Protein AF-A0A7V9TAJ3-F1 (afdb_monomer_lite)

Radius of gyration: 19.91 Å; chains: 1; bounding box: 39×40×60 Å

pLDDT: mean 81.6, std 13.34, range [42.22, 96.62]

Foldseek 3Di:
DDPLVVQLVVLLVVLVVLLVVLVVLQVCLVVCVLPPPPDDPPPDPPPPPVDDVVVVVVVVVVCCVPPCVVVLVVVLVPDPDPVVSVVSVVVCVVVVVVVCVVVVVVVVVVCVDPVNSVVVSVCSNVVSVVSNVVSVQSNCVSVVVHPDPD

Structure (mmCIF, N/CA/C/O backbone):
data_AF-A0A7V9TAJ3-F1
#
_entry.id   AF-A0A7V9TAJ3-F1
#
loop_
_atom_site.group_PDB
_atom_site.id
_atom_site.type_symbol
_atom_site.label_atom_id
_atom_site.label_alt_id
_atom_site.label_comp_id
_atom_site.label_asym_id
_atom_site.label_entity_id
_atom_site.label_seq_id
_atom_site.pdbx_PDB_ins_code
_atom_site.Cartn_x
_atom_site.Cartn_y
_atom_site.Cartn_z
_atom_site.occupancy
_atom_site.B_iso_or_equiv
_atom_site.auth_seq_id
_atom_site.auth_comp_id
_atom_site.auth_asym_id
_atom_site.auth_atom_id
_atom_site.pdbx_PDB_model_num
ATOM 1 N N . TYR A 1 1 ? -16.103 -8.584 19.872 1.00 56.50 1 TYR A N 1
ATOM 2 C CA . TYR A 1 1 ? -15.258 -9.659 19.320 1.00 56.50 1 TYR A CA 1
ATOM 3 C C . TYR A 1 1 ? -15.878 -10.145 18.020 1.00 56.50 1 TYR A C 1
ATOM 5 O O . TYR A 1 1 ? -17.070 -10.430 18.015 1.00 56.50 1 TYR A O 1
ATOM 13 N N . LEU A 1 2 ? -15.124 -10.140 16.916 1.00 68.88 2 LEU A N 1
ATOM 14 C CA . LEU A 1 2 ? -15.571 -10.708 15.637 1.00 68.88 2 LEU A CA 1
ATOM 15 C C . LEU A 1 2 ? -15.578 -12.244 15.745 1.00 68.88 2 LEU A C 1
ATOM 17 O O . LEU A 1 2 ? -14.689 -12.787 16.399 1.00 68.88 2 LEU A O 1
ATOM 21 N N . PRO A 1 3 ? -16.546 -12.955 15.136 1.00 88.56 3 PRO A N 1
ATOM 22 C CA . PRO A 1 3 ? -16.506 -14.411 15.082 1.00 88.56 3 PRO A CA 1
ATOM 23 C C . PRO A 1 3 ? -15.219 -14.874 14.397 1.00 88.56 3 PRO A C 1
ATOM 25 O O . PRO A 1 3 ? -14.863 -14.343 13.345 1.00 88.56 3 PRO A O 1
ATOM 28 N N . GLU A 1 4 ? -14.561 -15.885 14.958 1.00 85.38 4 GLU A N 1
ATOM 29 C CA . GLU A 1 4 ? -13.256 -16.388 14.503 1.00 85.38 4 GLU A CA 1
ATOM 30 C C . GLU A 1 4 ? -13.212 -16.630 12.986 1.00 85.38 4 GLU A C 1
ATOM 32 O O . GLU A 1 4 ? -12.307 -16.173 12.299 1.00 85.38 4 GLU A O 1
ATOM 37 N N . ARG A 1 5 ? -14.269 -17.227 12.425 1.00 87.62 5 ARG A N 1
ATOM 38 C CA . ARG A 1 5 ? -14.369 -17.493 10.981 1.00 87.62 5 ARG A CA 1
ATOM 39 C C . ARG A 1 5 ? -14.443 -16.233 10.118 1.00 87.62 5 ARG A C 1
ATOM 41 O O . ARG A 1 5 ? -13.978 -16.240 8.983 1.00 87.62 5 ARG A O 1
ATOM 48 N N . VAL A 1 6 ? -15.048 -15.161 10.630 1.00 86.94 6 VAL A N 1
ATOM 49 C CA . VAL A 1 6 ? -15.130 -13.876 9.917 1.00 86.94 6 VAL A CA 1
ATOM 50 C C . VAL A 1 6 ? -13.764 -13.202 9.917 1.00 86.94 6 VAL A C 1
ATOM 52 O O . VAL A 1 6 ? -13.340 -12.689 8.884 1.00 86.94 6 VAL A O 1
ATOM 55 N N . GLN A 1 7 ? -13.055 -13.258 11.046 1.00 84.88 7 GLN A N 1
ATOM 56 C CA . GLN A 1 7 ? -11.683 -12.771 11.143 1.00 84.88 7 GLN A CA 1
ATOM 57 C C . GLN A 1 7 ? -10.751 -13.554 10.205 1.00 84.88 7 GLN A C 1
ATOM 59 O O . GLN A 1 7 ? -10.104 -12.947 9.357 1.00 84.88 7 GLN A O 1
ATOM 64 N N . GLN A 1 8 ? -10.764 -14.888 10.267 1.00 87.94 8 GLN A N 1
ATOM 65 C CA . GLN A 1 8 ? -9.982 -15.756 9.377 1.00 87.94 8 GLN A CA 1
ATOM 66 C C . GLN A 1 8 ? -10.291 -15.492 7.899 1.00 87.94 8 GLN A C 1
ATOM 68 O O . GLN A 1 8 ? -9.384 -15.430 7.068 1.00 87.94 8 GLN A O 1
ATOM 73 N N . GLY A 1 9 ? -11.569 -15.294 7.561 1.00 89.56 9 GLY A N 1
ATOM 74 C CA . GLY A 1 9 ? -11.993 -14.936 6.210 1.00 89.56 9 GLY A CA 1
ATOM 75 C C . GLY A 1 9 ? -11.419 -13.595 5.745 1.00 89.56 9 GLY A C 1
ATOM 76 O O . GLY A 1 9 ? -10.912 -13.504 4.626 1.00 89.56 9 GLY A O 1
ATOM 77 N N . ALA A 1 10 ? -11.449 -12.570 6.602 1.00 86.12 10 ALA A N 1
ATOM 78 C CA . ALA A 1 10 ? -10.884 -11.255 6.303 1.00 86.12 10 ALA A CA 1
ATOM 79 C C . ALA A 1 10 ? -9.353 -11.304 6.147 1.00 86.12 10 ALA A C 1
ATOM 81 O O . ALA A 1 10 ? -8.826 -10.797 5.155 1.00 86.12 10 ALA A O 1
ATOM 82 N N . GLU A 1 11 ? -8.648 -11.967 7.067 1.00 88.31 11 GLU A N 1
ATOM 83 C CA . GLU A 1 11 ? -7.191 -12.156 7.005 1.00 88.31 11 GLU A CA 1
ATOM 84 C C . GLU A 1 11 ? -6.788 -12.926 5.738 1.00 88.31 11 GLU A C 1
ATOM 86 O O . GLU A 1 11 ? -5.885 -12.510 5.010 1.00 88.31 11 GLU A O 1
ATOM 91 N N . THR A 1 12 ? -7.529 -13.984 5.392 1.00 91.44 12 THR A N 1
ATOM 92 C CA . THR A 1 12 ? -7.302 -14.766 4.167 1.00 91.44 12 THR A CA 1
ATOM 93 C C . THR A 1 12 ? -7.528 -13.929 2.906 1.00 91.44 12 THR A C 1
ATOM 95 O O . THR A 1 12 ? -6.747 -14.025 1.958 1.00 91.44 12 THR A O 1
ATOM 98 N N . ALA A 1 13 ? -8.559 -13.080 2.874 1.00 89.56 13 ALA A N 1
ATOM 99 C CA . ALA A 1 13 ? -8.820 -12.196 1.738 1.00 89.56 13 ALA A CA 1
ATOM 100 C C . ALA A 1 13 ? -7.697 -11.161 1.547 1.00 89.56 13 ALA A C 1
ATOM 102 O O . ALA A 1 13 ? -7.255 -10.927 0.418 1.00 89.56 13 ALA A O 1
ATOM 103 N N . VAL A 1 14 ? -7.195 -10.584 2.644 1.00 89.00 14 VAL A N 1
ATOM 104 C CA . VAL A 1 14 ? -6.038 -9.676 2.626 1.00 89.00 14 VAL A CA 1
ATOM 105 C C . VAL A 1 14 ? -4.788 -10.411 2.138 1.00 89.00 14 VAL A C 1
ATOM 107 O O . VAL A 1 14 ? -4.103 -9.917 1.239 1.00 89.00 14 VAL A O 1
ATOM 110 N N . ALA A 1 15 ? -4.523 -11.616 2.648 1.00 91.19 15 ALA A N 1
ATOM 111 C CA . ALA A 1 15 ? -3.394 -12.437 2.218 1.00 91.19 15 ALA A CA 1
ATOM 112 C C . ALA A 1 15 ? -3.458 -12.763 0.716 1.00 91.19 15 ALA A C 1
ATOM 114 O O . ALA A 1 15 ? -2.480 -12.571 -0.011 1.00 91.19 15 ALA A O 1
ATOM 115 N N . ALA A 1 16 ? -4.627 -13.186 0.229 1.00 93.12 16 ALA A N 1
ATOM 116 C CA . ALA A 1 16 ? -4.856 -13.485 -1.181 1.00 93.12 16 ALA A CA 1
ATOM 117 C C . ALA A 1 16 ? -4.624 -12.255 -2.071 1.00 93.12 16 ALA A C 1
ATOM 119 O O . ALA A 1 16 ? -3.997 -12.370 -3.126 1.00 93.12 16 ALA A O 1
ATOM 120 N N . LEU A 1 17 ? -5.069 -11.071 -1.634 1.00 90.44 17 LEU A N 1
ATOM 121 C CA . LEU A 1 17 ? -4.823 -9.817 -2.344 1.00 90.44 17 LEU A CA 1
ATOM 122 C C . LEU A 1 17 ? -3.322 -9.502 -2.428 1.00 90.44 17 LEU A C 1
ATOM 124 O O . LEU A 1 17 ? -2.835 -9.159 -3.507 1.00 90.44 17 LEU A O 1
ATOM 128 N N . ILE A 1 18 ? -2.581 -9.652 -1.326 1.00 92.25 18 ILE A N 1
ATOM 129 C CA . ILE A 1 18 ? -1.127 -9.423 -1.287 1.00 92.25 18 ILE A CA 1
ATOM 130 C C . ILE A 1 18 ? -0.407 -10.382 -2.239 1.00 92.25 18 ILE A C 1
ATOM 132 O O . ILE A 1 18 ? 0.376 -9.935 -3.081 1.00 92.25 18 ILE A O 1
ATOM 136 N N . VAL A 1 19 ? -0.704 -11.683 -2.154 1.00 95.56 19 VAL A N 1
ATOM 137 C CA . VAL A 1 19 ? -0.116 -12.714 -3.022 1.00 95.56 19 VAL A CA 1
ATOM 138 C C . VAL A 1 19 ? -0.416 -12.415 -4.489 1.00 95.56 19 VAL A C 1
ATOM 140 O O . VAL A 1 19 ? 0.498 -12.403 -5.315 1.00 95.56 19 VAL A O 1
ATOM 143 N N . PHE A 1 20 ? -1.672 -12.110 -4.821 1.00 94.44 20 PHE A N 1
ATOM 144 C CA . PHE A 1 20 ? -2.071 -11.766 -6.183 1.00 94.44 20 PHE A CA 1
ATOM 145 C C . PHE A 1 20 ? -1.297 -10.555 -6.722 1.00 94.44 20 PHE A C 1
ATOM 147 O O . PHE A 1 20 ? -0.770 -10.602 -7.837 1.00 94.44 20 PHE A O 1
ATOM 154 N N . LEU A 1 21 ? -1.196 -9.474 -5.942 1.00 92.56 21 LEU A N 1
ATOM 155 C CA . LEU A 1 21 ? -0.472 -8.268 -6.346 1.00 92.56 21 LEU A CA 1
ATOM 156 C C . LEU A 1 21 ? 1.034 -8.523 -6.492 1.00 92.56 21 LEU A C 1
ATOM 158 O O . LEU A 1 21 ? 1.631 -8.039 -7.456 1.00 92.56 21 LEU A O 1
ATOM 162 N N . ALA A 1 22 ? 1.629 -9.317 -5.600 1.00 93.25 22 ALA A N 1
ATOM 163 C CA . ALA A 1 22 ? 3.038 -9.696 -5.659 1.00 93.25 22 ALA A CA 1
ATOM 164 C C . ALA A 1 22 ? 3.350 -10.546 -6.901 1.00 93.25 22 ALA A C 1
ATOM 166 O O . ALA A 1 22 ? 4.272 -10.227 -7.656 1.00 93.25 22 ALA A O 1
ATOM 167 N N . VAL A 1 23 ? 2.538 -11.572 -7.180 1.00 95.12 23 VAL A N 1
ATOM 168 C CA . VAL A 1 23 ? 2.668 -12.393 -8.395 1.00 95.12 23 VAL A CA 1
ATOM 169 C C . VAL A 1 23 ? 2.495 -11.528 -9.637 1.00 95.12 23 VAL A C 1
ATOM 171 O O . VAL A 1 23 ? 3.323 -11.583 -10.544 1.00 95.12 23 VAL A O 1
ATOM 174 N N . ARG A 1 24 ? 1.469 -10.673 -9.680 1.00 91.62 24 ARG A N 1
ATOM 175 C CA . ARG A 1 24 ? 1.238 -9.762 -10.808 1.00 91.62 24 ARG A CA 1
ATOM 176 C C . ARG A 1 24 ? 2.428 -8.827 -11.044 1.00 91.62 24 ARG A C 1
ATOM 178 O O . ARG A 1 24 ? 2.771 -8.577 -12.201 1.00 91.62 24 ARG A O 1
ATOM 185 N N . LEU A 1 25 ? 3.042 -8.311 -9.980 1.00 91.62 25 LEU A N 1
ATOM 186 C CA . LEU A 1 25 ? 4.234 -7.466 -10.056 1.00 91.62 25 LEU A CA 1
ATOM 187 C C . LEU A 1 25 ? 5.424 -8.235 -10.647 1.00 91.62 25 LEU A C 1
ATOM 189 O O . LEU A 1 25 ? 6.026 -7.767 -11.613 1.00 91.62 25 LEU A O 1
ATOM 193 N N . LEU A 1 26 ? 5.709 -9.433 -10.126 1.00 91.81 26 LEU A N 1
ATOM 194 C CA . LEU A 1 26 ? 6.799 -10.294 -10.596 1.00 91.81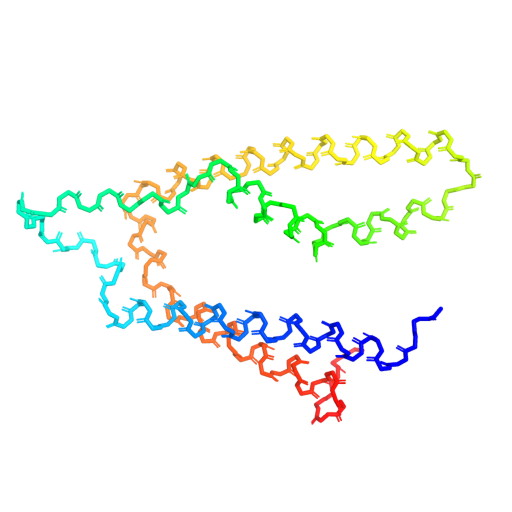 26 LEU A CA 1
ATOM 195 C C . LEU A 1 26 ? 6.602 -10.738 -12.050 1.00 91.81 26 LEU A C 1
ATOM 197 O O . LEU A 1 26 ? 7.544 -10.698 -12.840 1.00 91.81 26 LEU A O 1
ATOM 201 N N . VAL A 1 27 ? 5.377 -11.113 -12.426 1.00 92.25 27 VAL A N 1
ATOM 202 C CA . VAL A 1 27 ? 5.025 -11.478 -13.804 1.00 92.25 27 VAL A CA 1
ATOM 203 C C . VAL A 1 27 ? 5.269 -10.296 -14.735 1.00 92.25 27 VAL A C 1
ATOM 205 O O . VAL A 1 27 ? 5.940 -10.459 -15.749 1.00 92.25 27 VAL A O 1
ATOM 208 N N . ARG A 1 28 ? 4.787 -9.094 -14.401 1.00 87.56 28 ARG A N 1
ATOM 209 C CA . ARG A 1 28 ? 5.014 -7.903 -15.236 1.00 87.56 28 ARG A CA 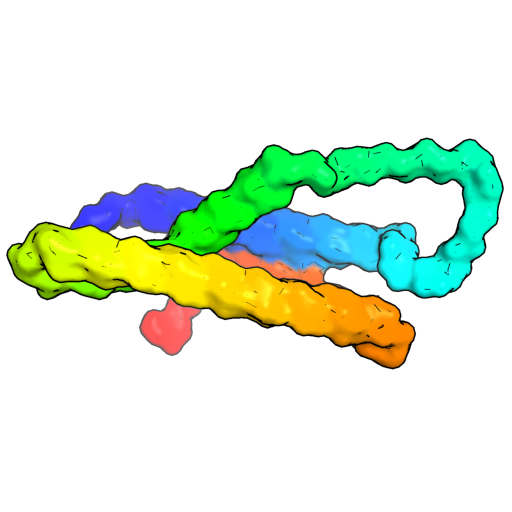1
ATOM 210 C C . ARG A 1 28 ? 6.488 -7.549 -15.365 1.00 87.56 28 ARG A C 1
ATOM 212 O O . ARG A 1 28 ? 6.922 -7.207 -16.460 1.00 87.56 28 ARG A O 1
ATOM 219 N N . TRP A 1 29 ? 7.241 -7.679 -14.279 1.00 88.00 29 TRP A N 1
ATOM 220 C CA . TRP A 1 29 ? 8.685 -7.486 -14.295 1.00 88.00 29 TRP A CA 1
ATOM 221 C C . TRP A 1 29 ? 9.386 -8.460 -15.242 1.00 88.00 29 TRP A C 1
ATOM 223 O O . TRP A 1 29 ? 10.143 -8.017 -16.100 1.00 88.00 29 TRP A O 1
ATOM 233 N N . ARG A 1 30 ? 9.051 -9.755 -15.195 1.00 87.31 30 ARG A N 1
ATOM 234 C CA . ARG A 1 30 ? 9.618 -10.742 -16.130 1.00 87.31 30 ARG A CA 1
ATOM 235 C C . ARG A 1 30 ? 9.252 -10.505 -17.596 1.00 87.31 30 ARG A C 1
ATOM 237 O O . ARG A 1 30 ? 10.004 -10.916 -18.467 1.00 87.31 30 ARG A O 1
ATOM 244 N N . HIS A 1 31 ? 8.117 -9.864 -17.869 1.00 86.88 31 HIS A N 1
ATOM 245 C CA . HIS A 1 31 ? 7.691 -9.506 -19.227 1.00 86.88 31 HIS A CA 1
ATOM 246 C C . HIS A 1 31 ? 8.286 -8.171 -19.721 1.00 86.88 31 HIS A C 1
ATOM 248 O O . HIS A 1 31 ? 7.827 -7.655 -20.736 1.00 86.88 31 HIS A O 1
ATOM 254 N N . GLY A 1 32 ? 9.249 -7.573 -19.006 1.00 80.62 32 GLY A N 1
ATOM 255 C CA . GLY A 1 32 ? 9.930 -6.348 -19.447 1.00 80.62 32 GLY A CA 1
ATOM 256 C C . GLY A 1 32 ? 9.073 -5.079 -19.376 1.00 80.62 32 GLY A C 1
ATOM 257 O O . GLY A 1 32 ? 9.450 -4.046 -19.918 1.00 80.62 32 GLY A O 1
ATOM 258 N N . TYR A 1 33 ? 7.927 -5.095 -18.678 1.00 77.19 33 TYR A N 1
ATOM 259 C CA . TYR A 1 33 ? 7.033 -3.922 -18.591 1.00 77.19 33 TYR A CA 1
ATOM 260 C C . TYR A 1 33 ? 7.663 -2.695 -17.916 1.00 77.19 33 TYR A C 1
ATOM 262 O O . TYR A 1 33 ? 7.091 -1.607 -17.983 1.00 77.19 33 TYR A O 1
ATOM 270 N N . PHE A 1 34 ? 8.792 -2.873 -17.231 1.00 74.81 34 PHE A N 1
ATOM 271 C CA . PHE A 1 34 ? 9.521 -1.806 -16.551 1.00 74.81 34 PHE A CA 1
ATOM 272 C C . PHE A 1 34 ? 10.865 -1.489 -17.224 1.00 74.81 34 PHE A C 1
ATOM 274 O O . PHE A 1 34 ? 11.625 -0.688 -16.686 1.00 74.81 34 PHE A O 1
ATOM 281 N N . ASP A 1 35 ? 11.161 -2.073 -18.392 1.00 72.38 35 ASP A N 1
ATOM 282 C CA . ASP A 1 35 ? 12.384 -1.755 -19.125 1.00 72.38 35 ASP A CA 1
ATOM 283 C C . ASP A 1 35 ? 12.330 -0.323 -19.660 1.00 72.38 35 ASP A C 1
ATOM 285 O O . ASP A 1 35 ? 11.566 0.022 -20.564 1.00 72.38 35 ASP A O 1
ATOM 289 N N . LEU A 1 36 ? 13.221 0.516 -19.133 1.00 63.38 36 LEU A N 1
ATOM 290 C CA . LEU A 1 36 ? 13.419 1.904 -19.557 1.00 63.38 36 LEU A CA 1
ATOM 291 C C . LEU A 1 36 ? 13.974 2.020 -20.995 1.00 63.38 36 LEU A C 1
ATOM 293 O O . LEU A 1 36 ? 14.225 3.129 -21.464 1.00 63.38 36 LEU A O 1
ATOM 297 N N . HIS A 1 37 ? 14.227 0.896 -21.676 1.00 57.06 37 HIS A N 1
ATOM 298 C CA . HIS A 1 3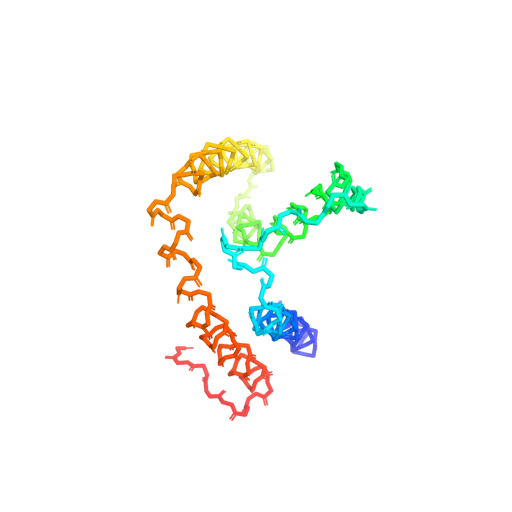7 ? 14.817 0.801 -23.020 1.00 57.06 37 HIS A CA 1
ATOM 299 C C . HIS A 1 37 ? 13.865 0.222 -24.076 1.00 57.06 37 HIS A C 1
ATOM 301 O O . HIS A 1 37 ? 14.298 -0.051 -25.194 1.00 57.06 37 HIS A O 1
ATOM 307 N N . ALA A 1 38 ? 12.572 0.061 -23.778 1.00 52.03 38 ALA A N 1
ATOM 308 C CA . ALA A 1 38 ? 11.600 -0.291 -24.808 1.00 52.03 38 ALA A CA 1
ATOM 309 C C . ALA A 1 38 ? 11.531 0.830 -25.867 1.00 52.03 38 ALA A C 1
ATOM 311 O O . ALA A 1 38 ? 10.989 1.910 -25.625 1.00 52.03 38 ALA A O 1
ATOM 312 N N . HIS A 1 39 ? 12.124 0.587 -27.039 1.00 50.62 39 HIS A N 1
ATOM 313 C CA . HIS A 1 39 ? 12.021 1.471 -28.194 1.00 50.62 39 HIS A CA 1
ATOM 314 C C . HIS A 1 39 ? 10.539 1.687 -28.550 1.00 50.62 39 HIS A C 1
ATOM 316 O O . HIS A 1 39 ? 9.779 0.716 -28.599 1.00 50.62 39 HIS A O 1
ATOM 322 N N . PRO A 1 40 ? 10.094 2.929 -28.817 1.00 46.12 40 PRO A N 1
ATOM 323 C CA . PRO A 1 40 ? 8.722 3.168 -29.227 1.00 46.12 40 PRO A CA 1
ATOM 324 C C . PRO A 1 40 ? 8.533 2.624 -30.647 1.00 46.12 40 PRO A C 1
ATOM 326 O O . PRO A 1 40 ? 8.969 3.237 -31.620 1.00 46.12 40 PRO A O 1
ATOM 329 N N . HIS A 1 41 ? 7.886 1.467 -30.782 1.00 50.28 41 HIS A N 1
ATOM 330 C CA . HIS A 1 41 ? 7.340 1.051 -32.070 1.00 50.28 41 HIS A CA 1
ATOM 331 C C . HIS A 1 41 ? 6.239 2.057 -32.478 1.00 50.28 41 HIS A C 1
ATOM 333 O O . HIS A 1 41 ? 5.324 2.281 -31.681 1.00 50.28 41 HIS A O 1
ATOM 339 N N . PRO A 1 42 ? 6.290 2.681 -33.674 1.00 46.38 42 PRO A N 1
ATOM 340 C CA . PRO A 1 42 ? 5.434 3.829 -34.003 1.00 46.38 42 PRO A CA 1
ATOM 341 C C . PRO A 1 42 ? 3.936 3.541 -34.201 1.00 46.38 42 PRO A C 1
ATOM 343 O O . PRO A 1 42 ? 3.182 4.484 -34.411 1.00 46.38 42 PRO A O 1
ATOM 346 N N . GLU A 1 43 ? 3.468 2.290 -34.145 1.00 46.81 43 GLU A N 1
ATOM 347 C CA . GLU A 1 43 ? 2.143 1.940 -34.694 1.00 46.81 43 GLU A CA 1
ATOM 348 C C . GLU A 1 43 ? 1.086 1.440 -33.704 1.00 46.81 43 GLU A C 1
ATOM 350 O O . GLU A 1 43 ? -0.004 1.050 -34.112 1.00 46.81 43 GLU A O 1
ATOM 355 N N . GLN A 1 44 ? 1.309 1.525 -32.394 1.00 44.38 44 GLN A N 1
ATOM 356 C CA . GLN A 1 44 ? 0.236 1.250 -31.434 1.00 44.38 44 GLN A CA 1
ATOM 357 C C . GLN A 1 44 ? 0.146 2.343 -30.378 1.00 44.38 44 GLN A C 1
ATOM 359 O O . GLN A 1 44 ? 0.621 2.215 -29.251 1.00 44.38 44 GLN A O 1
ATOM 364 N N . GLN A 1 45 ? -0.592 3.403 -30.714 1.00 43.69 45 GLN A N 1
ATOM 365 C CA . GLN A 1 45 ? -1.287 4.228 -29.725 1.00 43.69 45 GLN A CA 1
ATOM 366 C C . GLN A 1 45 ? -2.390 3.403 -29.036 1.00 43.69 45 GLN A C 1
ATOM 368 O O . GLN A 1 45 ? -3.567 3.760 -29.043 1.00 43.69 45 GLN A O 1
ATOM 373 N N . HIS A 1 46 ? -2.037 2.301 -28.376 1.00 44.88 46 HIS A N 1
ATOM 374 C CA . HIS A 1 46 ? -2.880 1.748 -27.330 1.00 44.88 46 HIS A CA 1
ATOM 375 C C . HIS A 1 46 ? -2.716 2.647 -26.109 1.00 44.88 46 HIS A C 1
ATOM 377 O O . HIS A 1 46 ? -1.998 2.349 -25.156 1.00 44.88 46 HIS A O 1
ATOM 383 N N . ARG A 1 47 ? -3.410 3.791 -26.146 1.00 42.22 47 ARG A N 1
ATOM 384 C CA . ARG A 1 47 ? -3.726 4.597 -24.969 1.00 42.22 47 ARG A CA 1
ATOM 385 C C . ARG A 1 47 ? -4.612 3.735 -24.078 1.00 42.22 47 ARG A C 1
ATOM 387 O O . ARG A 1 47 ? -5.829 3.898 -24.043 1.00 42.22 47 ARG A O 1
ATOM 394 N N . HIS A 1 48 ? -4.020 2.761 -23.391 1.00 46.34 48 HIS A N 1
ATOM 395 C CA . HIS A 1 48 ? -4.731 2.004 -22.387 1.00 46.34 48 HIS A CA 1
ATOM 396 C C . HIS A 1 48 ? -5.201 3.023 -21.351 1.00 46.34 48 HIS A C 1
ATOM 398 O O . HIS A 1 48 ? -4.409 3.667 -20.660 1.00 46.34 48 HIS A O 1
ATOM 404 N N . LYS A 1 49 ? -6.517 3.205 -21.275 1.00 51.06 49 LYS A N 1
ATOM 405 C CA . LYS A 1 49 ? -7.210 4.038 -20.294 1.00 51.06 49 LYS A CA 1
ATOM 406 C C . LYS A 1 49 ? -7.121 3.353 -18.921 1.00 51.06 49 LYS A C 1
ATOM 408 O O . LYS A 1 49 ? -8.132 2.996 -18.339 1.00 51.06 49 LYS A O 1
ATOM 413 N N . VAL A 1 50 ? -5.910 3.087 -18.419 1.00 51.72 50 VAL A N 1
ATOM 414 C CA . VAL A 1 50 ? -5.691 2.286 -17.194 1.00 51.72 50 VAL A CA 1
ATOM 415 C C . VAL A 1 50 ? -6.048 3.074 -15.931 1.00 51.72 50 VAL A C 1
ATOM 417 O O . VAL A 1 50 ? -6.176 2.501 -14.857 1.00 51.72 50 VAL A O 1
ATOM 420 N N . ARG A 1 51 ? -6.234 4.393 -16.025 1.00 61.75 51 ARG A N 1
ATOM 421 C CA . ARG A 1 51 ? -6.541 5.239 -14.868 1.00 61.75 51 ARG A CA 1
ATOM 422 C C . ARG A 1 51 ? -7.741 6.118 -15.172 1.00 61.75 51 ARG A C 1
ATOM 424 O O . ARG A 1 51 ? -7.600 7.277 -15.546 1.00 61.75 51 ARG A O 1
ATOM 431 N N . THR A 1 52 ? -8.936 5.545 -15.068 1.00 77.44 52 THR A N 1
ATOM 432 C CA . THR A 1 52 ? -10.141 6.369 -14.964 1.00 77.44 52 THR A CA 1
ATOM 433 C C . THR A 1 52 ? -10.148 7.036 -13.583 1.00 77.44 52 THR A C 1
ATOM 435 O O . THR A 1 52 ? -9.705 6.411 -12.615 1.00 77.44 52 THR A O 1
ATOM 438 N N . PRO A 1 53 ? -10.656 8.274 -13.454 1.00 78.94 53 PRO A N 1
ATOM 439 C CA . PRO A 1 53 ? -10.819 8.924 -12.152 1.00 78.94 53 PRO A CA 1
ATOM 440 C C . PRO A 1 53 ? -11.575 8.036 -11.155 1.00 78.94 53 PRO A C 1
ATOM 442 O O . PRO A 1 53 ? -11.198 7.949 -9.993 1.00 78.94 53 PRO A O 1
ATOM 445 N N . LEU A 1 54 ? -12.570 7.286 -11.645 1.00 80.69 54 LEU A N 1
ATOM 446 C CA . LEU A 1 54 ? -13.327 6.310 -10.862 1.00 80.69 54 LEU A CA 1
ATOM 447 C C . LEU A 1 54 ? -12.469 5.142 -10.354 1.00 80.69 54 LEU A C 1
ATOM 449 O O . LEU A 1 54 ? -12.629 4.715 -9.218 1.00 80.69 54 LEU A O 1
ATOM 453 N N . GLY A 1 55 ? -11.554 4.622 -11.178 1.00 78.56 55 GLY A N 1
ATOM 454 C CA . GLY A 1 55 ? -10.640 3.553 -10.775 1.00 78.56 55 GLY A CA 1
ATOM 455 C C . GLY A 1 55 ? -9.627 4.026 -9.734 1.00 78.56 55 GLY A C 1
ATOM 456 O O . GLY A 1 55 ? -9.363 3.315 -8.769 1.00 78.56 55 GLY A O 1
ATOM 457 N N . ALA A 1 56 ? -9.110 5.249 -9.885 1.00 80.00 56 ALA A N 1
ATOM 458 C CA . ALA A 1 56 ? -8.245 5.871 -8.883 1.00 80.00 56 ALA A CA 1
ATOM 459 C C . ALA A 1 56 ? -8.994 6.115 -7.561 1.00 80.00 56 ALA A C 1
ATOM 461 O O . ALA A 1 56 ? -8.467 5.801 -6.497 1.00 80.00 56 ALA A O 1
ATOM 462 N N . PHE A 1 57 ? -10.241 6.591 -7.635 1.00 78.12 57 PHE A N 1
ATOM 463 C CA . PHE A 1 57 ? -11.118 6.746 -6.477 1.00 78.12 57 PHE A CA 1
ATOM 464 C C . PHE A 1 57 ? -11.397 5.406 -5.786 1.00 78.12 57 PHE A C 1
ATOM 466 O O . PHE A 1 57 ? -11.238 5.306 -4.576 1.00 78.12 57 PHE A O 1
ATOM 473 N N . GLY A 1 58 ? -11.735 4.357 -6.543 1.00 81.88 58 GLY A N 1
ATOM 474 C CA . GLY A 1 58 ? -11.992 3.022 -5.996 1.00 81.88 58 GLY A CA 1
ATOM 475 C C . GLY A 1 58 ? -10.771 2.422 -5.297 1.00 81.88 58 GLY A C 1
ATOM 476 O O . GLY A 1 58 ? -10.894 1.898 -4.192 1.00 81.88 58 GLY A O 1
ATOM 477 N N . VAL A 1 59 ? -9.579 2.558 -5.888 1.00 78.44 59 VAL A N 1
ATOM 478 C CA . VAL A 1 59 ? -8.323 2.146 -5.239 1.00 78.44 59 VAL A CA 1
ATOM 479 C C . VAL A 1 59 ? -8.072 2.962 -3.972 1.00 78.44 59 VAL A C 1
ATOM 481 O O . VAL A 1 59 ? -7.739 2.378 -2.945 1.00 78.44 59 VAL A O 1
ATOM 484 N N . GLY A 1 60 ? -8.271 4.282 -4.015 1.00 78.25 60 GLY A N 1
ATOM 485 C CA . GLY A 1 60 ? -8.143 5.151 -2.844 1.00 78.25 60 GLY A CA 1
ATOM 486 C C . GLY A 1 60 ? -9.114 4.785 -1.720 1.00 78.25 60 GLY A C 1
ATOM 487 O O . GLY A 1 60 ? -8.723 4.774 -0.558 1.00 78.25 60 GLY A O 1
ATOM 488 N N . LEU A 1 61 ? -10.349 4.410 -2.057 1.00 77.94 61 LEU A N 1
ATOM 489 C CA . LEU A 1 61 ? -11.375 4.004 -1.099 1.00 77.94 61 LEU A CA 1
ATOM 490 C C . LEU A 1 61 ? -11.027 2.659 -0.444 1.00 77.94 61 LEU A C 1
ATOM 492 O O . LEU A 1 61 ? -11.032 2.561 0.780 1.00 77.94 61 LEU A O 1
ATOM 496 N N . VAL A 1 62 ? -10.642 1.647 -1.233 1.00 78.06 62 VAL A N 1
ATOM 497 C CA . VAL A 1 62 ? -10.172 0.347 -0.710 1.00 78.06 62 VAL A CA 1
ATOM 498 C C . VAL A 1 62 ? -8.930 0.524 0.162 1.00 78.06 62 VAL A C 1
ATOM 500 O O . VAL A 1 62 ? -8.847 -0.049 1.246 1.00 78.06 62 VAL A O 1
ATOM 503 N N . HIS A 1 63 ? -7.987 1.355 -0.280 1.00 77.75 63 HIS A N 1
ATOM 504 C CA . HIS A 1 63 ? -6.781 1.666 0.476 1.00 77.75 63 HIS A CA 1
ATOM 505 C C . HIS A 1 63 ? -7.097 2.374 1.803 1.00 77.75 63 HIS A C 1
ATOM 507 O O . HIS A 1 63 ? -6.571 1.985 2.843 1.00 77.75 63 HIS A O 1
ATOM 513 N N . GLY A 1 64 ? -7.992 3.365 1.783 1.00 72.69 64 GLY A N 1
ATOM 514 C CA . GLY A 1 64 ? -8.431 4.091 2.974 1.00 72.69 64 GLY A CA 1
ATOM 515 C C . GLY A 1 64 ? -9.135 3.190 3.989 1.00 72.69 64 GLY A C 1
ATOM 516 O O . GLY A 1 64 ? -8.832 3.273 5.178 1.00 72.69 64 GLY A O 1
ATOM 517 N N . MET A 1 65 ? -10.007 2.284 3.529 1.00 71.31 65 MET A N 1
ATOM 518 C CA . MET A 1 65 ? -10.685 1.306 4.393 1.00 71.31 65 MET A CA 1
ATOM 519 C C . MET A 1 65 ? -9.715 0.285 5.003 1.00 71.31 65 MET A C 1
ATOM 521 O O . MET A 1 65 ? -9.879 -0.080 6.163 1.00 71.31 65 MET A O 1
ATOM 525 N N . GLY A 1 66 ? -8.714 -0.171 4.239 1.00 68.88 66 GLY A N 1
ATOM 526 C CA . GLY A 1 66 ? -7.755 -1.190 4.681 1.00 68.88 66 GLY A CA 1
ATOM 527 C C . GLY A 1 66 ? -6.570 -0.673 5.509 1.00 68.88 66 GLY A C 1
ATOM 528 O O . GLY A 1 66 ? -5.876 -1.482 6.115 1.00 68.88 66 GLY A O 1
ATOM 529 N N . GLY A 1 67 ? -6.309 0.641 5.515 1.00 68.44 67 GLY A N 1
ATOM 530 C CA . GLY A 1 67 ? -5.130 1.257 6.139 1.00 68.44 67 GLY A CA 1
ATOM 531 C C . GLY A 1 67 ? -5.372 1.828 7.544 1.00 68.44 67 GLY A C 1
ATOM 532 O O . GLY A 1 67 ? -5.450 1.105 8.532 1.00 68.44 67 GLY A O 1
ATOM 533 N N . SER A 1 68 ? -5.438 3.158 7.651 1.00 64.44 68 SER A N 1
ATOM 534 C CA . SER A 1 68 ? -5.492 3.900 8.923 1.00 64.44 68 SER A CA 1
ATOM 535 C C . SER A 1 68 ? -6.902 4.104 9.485 1.00 64.44 68 SER A C 1
ATOM 537 O O . SER A 1 68 ? -7.043 4.384 10.677 1.00 64.44 68 SER A O 1
ATOM 539 N N . ALA A 1 69 ? -7.951 3.943 8.670 1.00 68.19 69 ALA A N 1
ATOM 540 C CA . ALA A 1 69 ? -9.331 4.148 9.109 1.00 68.19 69 ALA A CA 1
ATOM 541 C C . ALA A 1 69 ? -9.749 3.149 10.198 1.00 68.19 69 ALA A C 1
ATOM 543 O O . ALA A 1 69 ? -10.442 3.536 11.132 1.00 68.19 69 ALA A O 1
ATOM 544 N N . GLY A 1 70 ? -9.278 1.897 10.135 1.00 70.56 70 GLY A N 1
ATOM 545 C CA . GLY A 1 70 ? -9.565 0.890 11.161 1.00 70.56 70 GLY A CA 1
ATOM 546 C C . GLY A 1 70 ? -9.058 1.302 12.547 1.00 70.56 70 GLY A C 1
ATOM 547 O O . GLY A 1 70 ? -9.819 1.301 13.510 1.00 70.56 70 GLY A O 1
ATOM 548 N N . ILE A 1 71 ? -7.800 1.746 12.638 1.00 71.25 71 ILE A N 1
ATOM 549 C CA . ILE A 1 71 ? -7.216 2.245 13.895 1.00 71.25 71 ILE A CA 1
ATOM 550 C C . ILE A 1 71 ? -7.887 3.561 14.317 1.00 71.25 71 ILE A C 1
ATOM 552 O O . ILE A 1 71 ? -8.202 3.743 15.491 1.00 71.25 71 ILE A O 1
ATOM 556 N N . GLY A 1 72 ? -8.167 4.452 13.362 1.00 75.19 72 GLY A N 1
ATOM 557 C CA . GLY A 1 72 ? -8.871 5.711 13.609 1.00 75.19 72 GLY A CA 1
ATOM 558 C C . GLY A 1 72 ? -10.261 5.510 14.215 1.00 75.19 72 GLY A C 1
ATOM 559 O O . GLY A 1 72 ? -10.607 6.210 15.158 1.00 75.19 72 GLY A O 1
ATOM 560 N N . VAL A 1 73 ? -11.025 4.522 13.740 1.00 73.31 73 VAL A N 1
ATOM 561 C CA . VAL A 1 73 ? -12.352 4.173 14.275 1.00 73.31 73 VAL A CA 1
ATOM 562 C C . VAL A 1 73 ? -12.254 3.563 15.672 1.00 73.31 73 VAL A C 1
ATOM 564 O O . VAL A 1 73 ? -13.072 3.899 16.524 1.00 73.31 73 VAL A O 1
ATOM 567 N N . LEU A 1 74 ? -11.248 2.725 15.945 1.00 76.94 74 LEU A N 1
ATOM 568 C CA . LEU A 1 74 ? -11.018 2.193 17.295 1.00 76.94 74 LEU A CA 1
ATOM 569 C C . LEU A 1 74 ? -10.692 3.309 18.299 1.00 76.94 74 LEU A C 1
ATOM 571 O O . LEU A 1 74 ? -11.218 3.307 19.410 1.00 76.94 74 LEU A O 1
ATOM 575 N N . LEU A 1 75 ? -9.884 4.295 17.897 1.00 78.62 75 LEU A N 1
ATOM 576 C CA . LEU A 1 75 ? -9.609 5.483 18.710 1.00 78.62 75 LEU A CA 1
ATOM 577 C C . LEU A 1 75 ? -10.862 6.352 18.873 1.00 78.62 75 LEU A C 1
ATOM 579 O O . LEU A 1 75 ? -11.149 6.808 19.977 1.00 78.62 75 LEU A O 1
ATOM 583 N N . LEU A 1 76 ? -11.647 6.530 17.809 1.00 80.69 76 LEU A N 1
ATOM 584 C CA . LEU A 1 76 ? -12.893 7.293 17.848 1.00 80.69 76 LEU A CA 1
ATOM 585 C C . LEU A 1 76 ? -13.922 6.678 18.802 1.00 80.69 76 LEU A C 1
ATOM 587 O O . LEU A 1 76 ? -14.572 7.397 19.552 1.00 80.69 76 LEU A O 1
ATOM 591 N N . ALA A 1 77 ? -14.029 5.348 18.802 1.00 81.44 77 ALA A N 1
ATOM 592 C CA . ALA A 1 77 ? -14.936 4.594 19.663 1.00 81.44 77 ALA A CA 1
ATOM 593 C C . ALA A 1 77 ? -14.599 4.726 21.158 1.00 81.44 77 ALA A C 1
ATOM 595 O O . ALA A 1 77 ? -15.447 4.444 22.000 1.00 81.44 77 ALA A O 1
ATOM 596 N N . SER A 1 78 ? -13.382 5.165 21.498 1.00 84.56 78 SER A N 1
ATOM 597 C CA . SER A 1 78 ? -12.987 5.448 22.882 1.00 84.56 78 SER A CA 1
ATOM 598 C C . SER A 1 78 ? -13.406 6.843 23.371 1.00 84.56 78 SER A C 1
ATOM 600 O O . SER A 1 78 ? -13.281 7.135 24.560 1.00 84.56 78 SER A O 1
ATOM 602 N N . ILE A 1 79 ? -13.911 7.707 22.479 1.00 86.38 79 ILE A N 1
ATOM 603 C CA . ILE A 1 79 ? -14.316 9.080 22.796 1.00 86.38 79 ILE A CA 1
ATOM 604 C C . ILE A 1 79 ? -15.772 9.081 23.295 1.00 86.38 79 ILE A C 1
ATOM 606 O O . ILE A 1 79 ? -16.672 8.736 22.532 1.00 86.38 79 ILE A O 1
ATOM 610 N N . PRO A 1 80 ? -16.053 9.529 24.536 1.00 84.31 80 PRO A N 1
ATOM 611 C CA . PRO A 1 80 ? -17.413 9.501 25.089 1.00 84.31 80 PRO A CA 1
ATOM 612 C C . PRO A 1 80 ? -18.389 10.502 24.446 1.00 84.31 80 PRO A C 1
ATOM 614 O O . PRO A 1 80 ? -19.596 10.386 24.630 1.00 84.31 80 PRO A O 1
ATOM 617 N N . SER A 1 81 ? -17.878 11.520 23.744 1.00 91.81 81 SER A N 1
ATOM 618 C CA . SER A 1 81 ? -18.661 12.604 23.139 1.00 91.81 81 SER A CA 1
ATOM 619 C C . SER A 1 81 ? -18.754 12.456 21.622 1.00 91.81 81 SER A C 1
ATOM 621 O O . SER A 1 81 ? -17.739 12.506 20.926 1.00 91.81 81 SER A O 1
ATOM 623 N N . GLU A 1 82 ? -19.981 12.358 21.108 1.00 89.31 82 GLU A N 1
ATOM 624 C CA . GLU A 1 82 ? -20.264 12.227 19.674 1.00 89.31 82 GLU A CA 1
ATOM 625 C C . GLU A 1 82 ? -19.743 13.423 18.865 1.00 89.31 82 GLU A C 1
ATOM 627 O O . GLU A 1 82 ? -19.096 13.248 17.835 1.00 89.31 82 GLU A O 1
ATOM 632 N N . THR A 1 83 ? -19.935 14.650 19.357 1.00 91.50 83 THR A N 1
ATOM 633 C CA . THR A 1 83 ? -19.464 15.860 18.667 1.00 91.50 83 THR A CA 1
ATOM 634 C C . THR A 1 83 ? -17.943 15.879 18.533 1.00 91.50 83 THR A C 1
ATOM 636 O O . THR A 1 83 ? -17.415 16.230 17.476 1.00 91.50 83 THR A O 1
ATOM 639 N N . VAL A 1 84 ? -17.227 15.473 19.589 1.00 90.00 84 VAL A N 1
ATOM 640 C CA . VAL A 1 84 ? -15.759 15.385 19.570 1.00 90.00 84 VAL A CA 1
ATOM 641 C C . VAL A 1 84 ? -15.316 14.270 18.627 1.00 90.00 84 VAL A C 1
ATOM 643 O O . VAL A 1 84 ? -14.412 14.487 17.827 1.00 90.00 84 VAL A O 1
ATOM 646 N N . ALA A 1 85 ? -15.994 13.121 18.647 1.00 88.75 85 ALA A N 1
ATOM 647 C CA . ALA A 1 85 ? -15.733 12.020 17.729 1.00 88.75 85 ALA A CA 1
ATOM 648 C C . ALA A 1 85 ? -15.882 12.445 16.256 1.00 88.75 85 ALA A C 1
ATOM 650 O O . ALA A 1 85 ? -14.968 12.246 15.456 1.00 88.75 85 ALA A O 1
ATOM 651 N N . VAL A 1 86 ? -16.985 13.101 15.890 1.00 89.50 86 VAL A N 1
ATOM 652 C CA . VAL A 1 86 ? -17.205 13.587 14.518 1.00 89.50 86 VAL A CA 1
ATOM 653 C C . VAL A 1 86 ? -16.151 14.625 14.123 1.00 89.50 86 VAL A C 1
ATOM 655 O O . VAL A 1 86 ? -15.574 14.529 13.038 1.00 89.50 86 VAL A O 1
ATOM 658 N N . ALA A 1 87 ? -15.841 15.583 15.002 1.00 90.69 87 ALA A N 1
ATOM 659 C CA . ALA A 1 87 ? -14.815 16.591 14.736 1.00 90.69 87 ALA A CA 1
ATOM 660 C C . ALA A 1 87 ? -13.424 15.961 14.534 1.00 90.69 87 ALA A C 1
ATOM 662 O O . ALA A 1 87 ? -12.721 16.301 13.580 1.00 90.69 87 ALA A O 1
ATOM 663 N N . SER A 1 88 ? -13.043 15.001 15.381 1.00 87.75 88 SER A N 1
ATOM 664 C CA . SER A 1 88 ? -11.789 14.254 15.257 1.00 87.75 88 SER A CA 1
ATOM 665 C C . SER A 1 88 ? -11.731 13.429 13.972 1.00 87.75 88 SER A C 1
ATOM 667 O O . SER A 1 88 ? -10.685 13.409 13.323 1.00 87.75 88 SER A O 1
ATOM 669 N N . LEU A 1 89 ? -12.836 12.797 13.561 1.00 86.31 89 LEU A N 1
ATOM 670 C CA . LEU A 1 89 ? -12.905 12.039 12.310 1.00 86.31 89 LEU A CA 1
ATOM 671 C C . LEU A 1 89 ? -12.715 12.942 11.086 1.00 86.31 89 LEU A C 1
ATOM 673 O O . LEU A 1 89 ? -11.960 12.592 10.179 1.00 86.31 89 LEU A O 1
ATOM 677 N N . LEU A 1 90 ? -13.361 14.111 11.070 1.00 88.25 90 LEU A N 1
ATOM 678 C CA . LEU A 1 90 ? -13.226 15.088 9.985 1.00 88.25 90 LEU A CA 1
ATOM 679 C C . LEU A 1 90 ? -11.799 15.635 9.891 1.00 88.25 90 LEU A C 1
ATOM 681 O O . LEU A 1 90 ? -11.242 15.704 8.794 1.00 88.25 90 LEU A O 1
ATOM 685 N N . LEU A 1 91 ? -11.189 15.972 11.031 1.00 90.06 91 LEU A N 1
ATOM 686 C CA . LEU A 1 91 ? -9.793 16.407 11.082 1.00 90.06 91 LEU A CA 1
ATOM 687 C C . LEU A 1 91 ? -8.859 15.300 10.587 1.00 90.06 91 LEU A C 1
ATOM 689 O O . LEU A 1 91 ? -8.039 15.547 9.703 1.00 90.06 91 LEU A O 1
ATOM 693 N N . LEU A 1 92 ? -9.013 14.073 11.091 1.00 86.88 92 LEU A N 1
ATOM 694 C CA . LEU A 1 92 ? -8.213 12.928 10.659 1.00 86.88 92 LEU A CA 1
ATOM 695 C C . LEU A 1 92 ? -8.323 12.717 9.146 1.00 86.88 92 LEU A C 1
ATOM 697 O O . LEU A 1 92 ? -7.297 12.601 8.474 1.00 86.88 92 LEU A O 1
ATOM 701 N N . ALA A 1 93 ? -9.541 12.701 8.601 1.00 84.44 93 ALA A N 1
ATOM 702 C CA . ALA A 1 93 ? -9.773 12.504 7.174 1.00 84.44 93 ALA A CA 1
ATOM 703 C C . ALA A 1 93 ? -9.121 13.612 6.331 1.00 84.44 93 ALA A C 1
ATOM 705 O O . ALA A 1 93 ? -8.417 13.312 5.364 1.00 84.44 93 ALA A O 1
ATOM 706 N N . LEU A 1 94 ? -9.295 14.879 6.722 1.00 88.38 94 LEU A N 1
ATOM 707 C CA . LEU A 1 94 ? -8.737 16.027 6.008 1.00 88.38 94 LEU A CA 1
ATOM 708 C C . LEU A 1 94 ? -7.204 16.017 6.019 1.00 88.38 94 LEU A C 1
ATOM 710 O O . LEU A 1 94 ? -6.577 16.092 4.961 1.00 88.38 94 LEU A O 1
ATOM 714 N N . PHE A 1 95 ? -6.587 15.890 7.196 1.00 89.50 95 PHE A N 1
ATOM 715 C CA . PHE A 1 95 ? -5.128 15.891 7.316 1.00 89.50 95 PHE A CA 1
ATOM 716 C C . PHE A 1 95 ? -4.493 14.658 6.667 1.00 89.50 95 PHE A C 1
ATOM 718 O O . PHE A 1 95 ? -3.432 14.777 6.053 1.00 89.50 95 PHE A O 1
ATOM 725 N N . THR A 1 96 ? -5.157 13.499 6.714 1.00 86.19 96 THR A N 1
ATOM 726 C CA . THR A 1 96 ? -4.711 12.302 5.982 1.00 86.19 96 THR A CA 1
ATOM 727 C C . THR A 1 96 ? -4.751 12.538 4.475 1.00 86.19 96 THR A C 1
ATOM 729 O O . THR A 1 96 ? -3.775 12.230 3.792 1.00 86.19 96 THR A O 1
ATOM 732 N N . ALA A 1 97 ? -5.831 13.128 3.951 1.00 85.38 97 ALA A N 1
ATOM 733 C CA . ALA A 1 97 ? -5.951 13.430 2.527 1.00 85.38 97 ALA A CA 1
ATOM 734 C C . ALA A 1 97 ? -4.870 14.419 2.059 1.00 85.38 97 ALA A C 1
ATOM 736 O O . ALA A 1 97 ? -4.218 14.178 1.042 1.00 85.38 97 ALA A O 1
ATOM 737 N 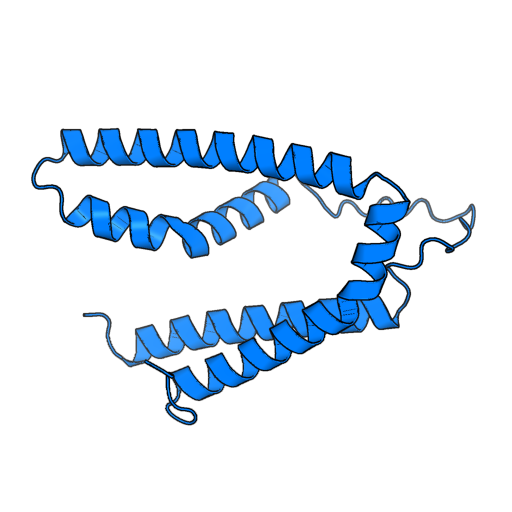N . ILE A 1 98 ? -4.631 15.491 2.824 1.00 89.06 98 ILE A N 1
ATOM 738 C CA . ILE A 1 98 ? -3.582 16.481 2.529 1.00 89.06 98 ILE A CA 1
ATOM 739 C C . ILE A 1 98 ? -2.196 15.828 2.575 1.00 89.06 98 ILE A C 1
ATOM 741 O O . ILE A 1 98 ? -1.418 15.975 1.633 1.00 89.06 98 ILE A O 1
ATOM 745 N N . SER A 1 99 ? -1.894 15.074 3.634 1.00 88.94 99 SER A N 1
ATOM 746 C CA . SER A 1 99 ? -0.611 14.382 3.796 1.00 88.94 99 SER A CA 1
ATOM 747 C C . SER A 1 99 ? -0.350 13.405 2.648 1.00 88.94 99 SER A C 1
ATOM 749 O O . SER A 1 99 ? 0.690 13.480 1.993 1.00 88.94 99 SER A O 1
ATOM 751 N N . MET A 1 100 ? -1.323 12.550 2.321 1.00 88.19 100 MET A N 1
ATOM 752 C CA . MET A 1 100 ? -1.199 11.621 1.200 1.00 88.19 100 MET A CA 1
ATOM 753 C C . MET A 1 100 ? -1.044 12.342 -0.135 1.00 88.19 100 MET A C 1
ATOM 755 O O . MET A 1 100 ? -0.244 11.893 -0.954 1.00 88.19 100 MET A O 1
ATOM 759 N N . ALA A 1 101 ? -1.750 13.453 -0.363 1.00 87.31 101 ALA A N 1
ATOM 760 C CA . ALA A 1 101 ? -1.595 14.238 -1.584 1.00 87.31 101 ALA A CA 1
ATOM 761 C C . ALA A 1 101 ? -0.171 14.796 -1.713 1.00 87.31 101 ALA A C 1
ATOM 763 O O . ALA A 1 101 ? 0.451 14.631 -2.763 1.00 87.31 101 ALA A O 1
ATOM 764 N N . ILE A 1 102 ? 0.370 15.384 -0.641 1.00 91.44 102 ILE A N 1
ATOM 765 C CA . ILE A 1 102 ? 1.733 15.931 -0.613 1.00 91.44 102 ILE A CA 1
ATOM 766 C C . ILE A 1 102 ? 2.765 14.820 -0.828 1.00 91.44 102 ILE A C 1
ATOM 768 O O . ILE A 1 102 ? 3.612 14.934 -1.714 1.00 91.44 102 ILE A O 1
ATOM 772 N N . VAL A 1 103 ? 2.680 13.726 -0.064 1.00 90.56 103 VAL A N 1
ATOM 773 C CA . VAL A 1 103 ? 3.625 12.602 -0.154 1.00 90.56 103 VAL A CA 1
ATOM 774 C C . VAL A 1 103 ? 3.553 11.933 -1.526 1.00 90.56 103 VAL A C 1
ATOM 776 O O . VAL A 1 103 ? 4.590 11.671 -2.129 1.00 90.56 103 VAL A O 1
ATOM 779 N N . THR A 1 104 ? 2.353 11.703 -2.064 1.00 85.12 104 THR A N 1
ATOM 780 C CA . THR A 1 104 ? 2.174 11.060 -3.377 1.00 85.12 104 THR A CA 1
ATOM 781 C C . THR A 1 104 ? 2.670 11.954 -4.508 1.00 85.12 104 THR A C 1
ATOM 783 O O . THR A 1 104 ? 3.333 11.461 -5.421 1.00 85.12 104 THR A O 1
ATOM 786 N N . ALA A 1 105 ? 2.387 13.260 -4.454 1.00 87.44 105 ALA A N 1
ATOM 787 C CA . ALA A 1 105 ? 2.895 14.214 -5.435 1.00 87.44 105 ALA A CA 1
ATOM 788 C C . ALA A 1 105 ? 4.425 14.296 -5.375 1.00 87.44 105 ALA A C 1
ATOM 790 O O . ALA A 1 105 ? 5.080 14.160 -6.407 1.00 87.44 105 ALA A O 1
ATOM 791 N N . GLY A 1 106 ? 4.995 14.433 -4.174 1.00 91.12 106 GLY A N 1
ATOM 792 C CA . GLY A 1 106 ? 6.442 14.442 -3.963 1.00 91.12 106 GLY A CA 1
ATOM 793 C C . GLY A 1 106 ? 7.102 13.171 -4.492 1.00 91.12 106 GLY A C 1
ATOM 794 O O . GLY A 1 106 ? 7.997 13.248 -5.327 1.00 91.12 106 GLY A O 1
ATOM 795 N N . PHE A 1 107 ? 6.599 11.999 -4.101 1.00 87.62 107 PHE A N 1
ATOM 796 C CA . PHE A 1 107 ? 7.116 10.713 -4.566 1.00 87.62 107 PHE A CA 1
ATOM 797 C C . PHE A 1 107 ? 6.974 10.548 -6.084 1.00 87.62 107 PHE A C 1
ATOM 799 O O . PHE A 1 107 ? 7.899 10.074 -6.736 1.00 87.62 107 PHE A O 1
ATOM 806 N N . GLY A 1 108 ? 5.859 10.987 -6.676 1.00 86.06 108 GLY A N 1
ATOM 807 C CA . GLY A 1 108 ? 5.659 10.978 -8.127 1.00 86.06 108 GLY A CA 1
ATOM 808 C C . GLY A 1 108 ? 6.673 11.849 -8.876 1.00 86.06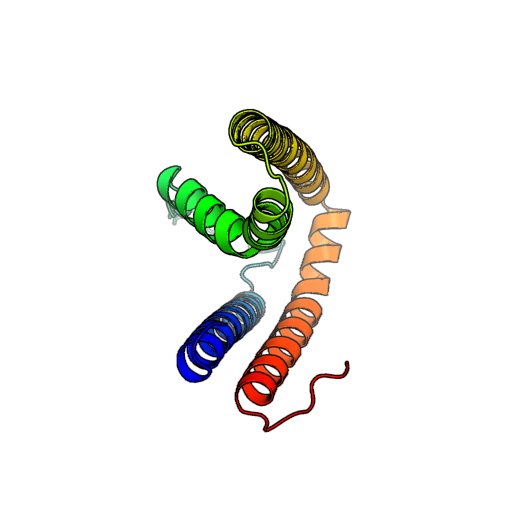 108 GLY A C 1
ATOM 809 O O . GLY A 1 108 ? 7.222 11.423 -9.896 1.00 86.06 108 GLY A O 1
ATOM 810 N N . LEU A 1 109 ? 6.978 13.036 -8.347 1.00 88.25 109 LEU A N 1
ATOM 811 C CA . LEU A 1 109 ? 8.026 13.907 -8.884 1.00 88.25 109 LEU A CA 1
ATOM 812 C C . LEU A 1 109 ? 9.413 13.266 -8.728 1.00 88.25 109 LEU A C 1
ATOM 814 O O . LEU A 1 109 ? 10.186 13.240 -9.684 1.00 88.25 109 LEU A O 1
ATOM 818 N N . THR A 1 110 ? 9.713 12.678 -7.567 1.00 89.31 110 THR A N 1
ATOM 819 C CA . THR A 1 110 ? 10.988 11.990 -7.307 1.00 89.31 110 THR A CA 1
ATOM 820 C C . THR A 1 110 ? 11.180 10.766 -8.206 1.00 89.31 110 THR A C 1
ATOM 822 O O . THR A 1 110 ? 12.257 10.590 -8.768 1.00 89.31 110 THR A O 1
ATOM 825 N N . LEU A 1 111 ? 10.141 9.955 -8.421 1.00 84.25 111 LEU A N 1
ATOM 826 C CA . LEU A 1 111 ? 10.164 8.809 -9.340 1.00 84.25 111 LEU A CA 1
ATOM 827 C C . LEU A 1 111 ? 10.323 9.215 -10.809 1.00 84.25 111 LEU A C 1
ATOM 829 O O . LEU A 1 111 ? 10.769 8.406 -11.617 1.00 84.25 111 LEU A O 1
ATOM 833 N N . SER A 1 112 ? 9.966 10.450 -11.164 1.00 83.00 112 SER A N 1
ATOM 834 C CA . SER A 1 112 ? 10.172 10.975 -12.518 1.00 83.00 112 SER A CA 1
ATOM 835 C C . SER A 1 112 ? 11.648 11.293 -12.795 1.00 83.00 112 SER A C 1
ATOM 837 O O . SER A 1 112 ? 12.046 11.433 -13.954 1.00 83.00 112 SER A O 1
ATOM 839 N N . ALA A 1 113 ? 12.490 11.367 -11.757 1.00 86.44 113 ALA A N 1
ATOM 840 C CA . ALA A 1 113 ? 13.930 11.488 -11.920 1.00 86.44 113 ALA A CA 1
ATOM 841 C C . ALA A 1 113 ? 14.530 10.147 -12.375 1.00 86.44 113 ALA A C 1
ATOM 843 O O . ALA A 1 113 ? 14.445 9.137 -11.677 1.00 86.44 113 ALA A O 1
ATOM 844 N N . ARG A 1 114 ? 15.213 10.153 -13.529 1.00 78.31 114 ARG A N 1
ATOM 845 C CA . ARG A 1 114 ? 15.868 8.970 -14.120 1.00 78.31 114 ARG A CA 1
ATOM 846 C C . ARG A 1 114 ? 16.679 8.103 -13.138 1.00 78.31 114 ARG A C 1
ATOM 848 O O . ARG A 1 114 ? 16.455 6.897 -13.152 1.00 78.31 114 ARG A O 1
ATOM 855 N N . PRO A 1 115 ? 17.580 8.640 -12.286 1.00 83.81 115 PRO A N 1
ATOM 856 C CA . PRO A 1 115 ? 18.364 7.789 -11.384 1.00 83.81 115 PRO A CA 1
ATOM 857 C C . PRO A 1 115 ? 17.488 7.036 -10.373 1.00 83.81 115 PRO A C 1
ATOM 859 O O . PRO A 1 115 ? 17.753 5.875 -10.068 1.00 83.81 115 PRO A O 1
ATOM 862 N N . VAL A 1 116 ? 16.410 7.666 -9.901 1.00 84.81 116 VAL A N 1
ATOM 863 C CA . VAL A 1 116 ? 15.464 7.050 -8.965 1.00 84.81 116 VAL A CA 1
ATOM 864 C C . VAL A 1 116 ? 14.615 6.000 -9.678 1.00 84.81 116 VAL A C 1
ATOM 866 O O . VAL A 1 116 ? 14.449 4.899 -9.159 1.00 84.81 116 VAL A O 1
ATOM 869 N N . ALA A 1 117 ? 14.121 6.302 -10.881 1.00 82.62 117 ALA A N 1
ATOM 870 C CA . ALA A 1 117 ? 13.332 5.363 -11.678 1.00 82.62 117 ALA A CA 1
ATOM 871 C C . ALA A 1 117 ? 14.091 4.051 -11.944 1.00 82.62 117 ALA A C 1
ATOM 873 O O . ALA A 1 117 ? 13.530 2.962 -11.789 1.00 82.62 117 ALA A O 1
ATOM 874 N N . THR A 1 118 ? 15.381 4.145 -12.285 1.00 83.56 118 THR A N 1
ATOM 875 C CA . THR A 1 118 ? 16.239 2.973 -12.497 1.00 83.56 118 THR A CA 1
ATOM 876 C C . THR A 1 118 ? 16.438 2.186 -11.204 1.00 83.56 118 THR A C 1
ATOM 878 O O . THR A 1 118 ? 16.247 0.972 -11.198 1.00 83.56 118 THR A O 1
ATOM 881 N N . ALA A 1 119 ? 16.758 2.860 -10.093 1.00 86.69 119 ALA A N 1
ATOM 882 C CA . ALA A 1 119 ? 16.948 2.202 -8.799 1.00 86.69 119 ALA A CA 1
ATOM 883 C C . ALA A 1 119 ? 15.686 1.453 -8.337 1.00 86.69 119 ALA A C 1
ATOM 885 O O . ALA A 1 119 ? 15.763 0.306 -7.896 1.00 86.69 119 ALA A O 1
ATOM 886 N N . VAL A 1 120 ? 14.515 2.072 -8.494 1.00 85.69 120 VAL A N 1
ATOM 887 C CA . VAL A 1 120 ? 13.225 1.459 -8.155 1.00 85.69 120 VAL A CA 1
ATOM 888 C C . VAL A 1 120 ? 12.942 0.253 -9.039 1.00 85.69 120 VAL A C 1
ATOM 890 O O . VAL A 1 120 ? 12.549 -0.787 -8.519 1.00 85.69 120 VAL A O 1
ATOM 893 N N . THR A 1 121 ? 13.192 0.355 -10.346 1.00 86.12 121 THR A N 1
ATOM 894 C CA . THR A 1 121 ? 13.006 -0.760 -11.287 1.00 86.12 121 THR A CA 1
ATOM 895 C C . THR A 1 121 ? 13.861 -1.968 -10.905 1.00 86.12 121 THR A C 1
ATOM 897 O O . THR A 1 121 ? 13.360 -3.093 -10.882 1.00 86.12 121 THR A O 1
ATOM 900 N N . SER A 1 122 ? 15.114 -1.737 -10.508 1.00 86.62 122 SER A N 1
ATOM 901 C CA . SER A 1 122 ? 16.007 -2.788 -10.007 1.00 86.62 122 SER A CA 1
ATOM 902 C C . SER A 1 122 ? 15.530 -3.410 -8.688 1.00 86.62 122 SER A C 1
ATOM 904 O O . SER A 1 122 ? 15.811 -4.577 -8.425 1.00 86.62 122 SER A O 1
ATOM 906 N N . ALA A 1 123 ? 14.783 -2.667 -7.865 1.00 90.62 123 ALA A N 1
ATOM 907 C CA . ALA A 1 123 ? 14.243 -3.148 -6.593 1.00 90.62 123 ALA A CA 1
ATOM 908 C C . ALA A 1 123 ? 12.921 -3.932 -6.728 1.00 90.62 123 ALA A C 1
ATOM 910 O O . ALA A 1 123 ? 12.567 -4.683 -5.816 1.00 90.62 123 ALA A O 1
ATOM 911 N N . ILE A 1 124 ? 12.199 -3.808 -7.851 1.00 91.12 124 ILE A N 1
ATOM 912 C CA . ILE A 1 124 ? 10.919 -4.498 -8.107 1.00 91.12 124 ILE A CA 1
ATOM 913 C C . ILE A 1 124 ? 10.943 -6.004 -7.777 1.00 91.12 124 ILE A C 1
ATOM 915 O O . ILE A 1 124 ? 10.029 -6.450 -7.077 1.00 91.12 124 ILE A O 1
ATOM 919 N N . PRO A 1 125 ? 11.926 -6.812 -8.227 1.00 92.19 125 PRO A N 1
ATOM 920 C CA . PRO A 1 125 ? 11.939 -8.241 -7.923 1.00 92.19 125 PRO A CA 1
ATOM 921 C C . PRO A 1 125 ? 12.071 -8.516 -6.422 1.00 92.19 125 PRO A C 1
ATOM 923 O O . PRO A 1 125 ? 11.356 -9.368 -5.901 1.00 92.19 125 PRO A O 1
ATOM 926 N N . ALA A 1 126 ? 12.913 -7.762 -5.708 1.00 94.56 126 ALA A N 1
ATOM 927 C CA . ALA A 1 126 ? 13.054 -7.901 -4.260 1.00 94.56 126 ALA A CA 1
ATOM 928 C C . ALA A 1 126 ? 11.740 -7.560 -3.540 1.00 94.56 126 ALA A C 1
ATOM 930 O O . ALA A 1 126 ? 11.271 -8.341 -2.714 1.00 94.56 126 ALA A O 1
ATOM 931 N N . ILE A 1 127 ? 11.097 -6.448 -3.913 1.00 94.19 127 ILE A N 1
ATOM 932 C CA . ILE A 1 127 ? 9.799 -6.029 -3.362 1.00 94.19 127 ILE A CA 1
ATOM 933 C C . ILE A 1 127 ? 8.730 -7.098 -3.616 1.00 94.19 127 ILE A C 1
ATOM 935 O O . ILE A 1 127 ? 7.977 -7.447 -2.706 1.00 94.19 127 ILE A O 1
ATOM 939 N N . GLY A 1 128 ? 8.672 -7.642 -4.833 1.00 93.88 128 GLY A N 1
ATOM 940 C CA . GLY A 1 128 ? 7.727 -8.694 -5.199 1.00 93.88 128 GLY A CA 1
ATOM 941 C C . GLY A 1 128 ? 7.949 -9.981 -4.406 1.00 93.88 128 GLY A C 1
ATOM 942 O O . GLY A 1 128 ? 6.993 -10.532 -3.867 1.00 93.88 128 GLY A O 1
ATOM 943 N N . CYS A 1 129 ? 9.198 -10.430 -4.270 1.00 96.31 129 CYS A N 1
ATOM 944 C CA . CYS A 1 129 ? 9.538 -11.625 -3.497 1.00 96.31 129 CYS A CA 1
ATOM 945 C C . CYS A 1 129 ? 9.229 -11.464 -2.003 1.00 96.31 129 CYS A C 1
ATOM 947 O O . CYS A 1 129 ? 8.618 -12.353 -1.416 1.00 96.31 129 CYS A O 1
ATOM 949 N N . VAL A 1 130 ? 9.596 -10.329 -1.398 1.00 96.62 130 VAL A N 1
ATOM 950 C CA . VAL A 1 130 ? 9.303 -10.042 0.018 1.00 96.62 130 VAL A CA 1
ATOM 951 C C . VAL A 1 130 ? 7.795 -9.980 0.253 1.00 96.62 130 VAL A C 1
ATOM 953 O O . VAL A 1 130 ? 7.294 -10.585 1.197 1.00 96.62 130 VAL A O 1
ATOM 956 N N . SER A 1 131 ? 7.057 -9.313 -0.638 1.00 94.50 131 SER A N 1
ATOM 957 C CA . SER A 1 131 ? 5.593 -9.218 -0.551 1.00 94.50 131 SER A CA 1
ATOM 958 C C . SER A 1 131 ? 4.924 -10.586 -0.694 1.00 94.50 131 SER A C 1
ATOM 960 O O . SER A 1 131 ? 3.970 -10.884 0.021 1.00 94.50 131 SER A O 1
ATOM 962 N N . LEU A 1 132 ? 5.432 -11.439 -1.590 1.00 96.50 132 LEU A N 1
ATOM 963 C CA . LEU A 1 132 ? 4.936 -12.802 -1.771 1.00 96.50 132 LEU A CA 1
ATOM 964 C C . LEU A 1 132 ? 5.198 -13.659 -0.529 1.00 96.50 132 LEU A C 1
ATOM 966 O O . LEU A 1 132 ? 4.284 -14.329 -0.055 1.00 96.50 132 LEU A O 1
ATOM 970 N N . ALA A 1 133 ? 6.418 -13.607 0.011 1.00 95.88 133 ALA A N 1
ATOM 971 C CA . ALA A 1 133 ? 6.785 -14.321 1.230 1.00 95.88 133 ALA A CA 1
ATOM 972 C C . ALA A 1 133 ? 5.900 -13.897 2.409 1.00 95.88 133 ALA A C 1
ATOM 974 O O . ALA A 1 133 ? 5.354 -14.752 3.105 1.00 95.88 133 ALA A O 1
ATOM 975 N N . PHE A 1 134 ? 5.688 -12.588 2.574 1.00 94.94 134 PHE A N 1
ATOM 976 C CA . PHE A 1 134 ? 4.785 -12.051 3.585 1.00 94.94 134 PHE A CA 1
ATOM 977 C C . PHE A 1 134 ? 3.347 -12.537 3.384 1.00 94.94 134 PHE A C 1
ATOM 979 O O . PHE A 1 134 ? 2.740 -13.015 4.333 1.00 94.94 134 PHE A O 1
ATOM 986 N N . GLY A 1 135 ? 2.805 -12.473 2.163 1.00 93.19 135 GLY A N 1
ATOM 987 C CA . GLY A 1 135 ? 1.437 -12.919 1.882 1.00 93.19 135 GLY A CA 1
ATOM 988 C C . GLY A 1 135 ? 1.217 -14.413 2.147 1.00 93.19 135 GLY A C 1
ATOM 989 O O . GLY A 1 135 ? 0.189 -14.789 2.705 1.00 93.19 135 GLY A O 1
ATOM 990 N N . VAL A 1 136 ? 2.192 -15.262 1.805 1.00 94.81 136 VAL A N 1
ATOM 991 C CA . VAL A 1 136 ? 2.144 -16.708 2.089 1.00 94.81 136 VAL A CA 1
ATOM 992 C C . VAL A 1 136 ? 2.212 -16.977 3.591 1.00 94.81 136 VAL A C 1
ATOM 994 O O . VAL A 1 136 ? 1.411 -17.754 4.108 1.00 94.81 136 VAL A O 1
ATOM 997 N N . TRP A 1 137 ? 3.132 -16.319 4.301 1.00 95.06 137 TRP A N 1
ATOM 998 C CA . TRP A 1 137 ? 3.227 -16.435 5.755 1.00 95.06 137 TRP A CA 1
ATOM 999 C C . TRP A 1 137 ? 1.947 -15.945 6.446 1.00 95.06 137 TRP A C 1
ATOM 1001 O O . TRP A 1 137 ? 1.418 -16.637 7.309 1.00 95.06 137 TRP A O 1
ATOM 1011 N N . TYR A 1 138 ? 1.409 -14.801 6.023 1.00 92.56 138 TYR A N 1
ATOM 1012 C CA . TYR A 1 138 ? 0.198 -14.212 6.589 1.00 92.56 138 TYR A CA 1
ATOM 1013 C C . TYR A 1 138 ? -1.032 -15.106 6.364 1.00 92.56 138 TYR A C 1
ATOM 1015 O O . TYR A 1 138 ? -1.819 -15.314 7.283 1.00 92.56 138 TYR A O 1
ATOM 1023 N N . ALA A 1 139 ? -1.155 -15.729 5.184 1.00 92.19 139 ALA A N 1
ATOM 1024 C CA . ALA A 1 139 ? -2.178 -16.745 4.931 1.00 92.19 139 ALA A CA 1
ATOM 1025 C C . ALA A 1 139 ? -2.020 -17.964 5.855 1.00 92.19 139 ALA A C 1
ATOM 1027 O O . ALA A 1 139 ? -3.006 -18.458 6.390 1.00 92.19 139 ALA A O 1
ATOM 1028 N N . ALA A 1 140 ? -0.793 -18.450 6.064 1.00 91.12 140 ALA A N 1
ATOM 1029 C CA . ALA A 1 140 ? -0.542 -19.573 6.965 1.00 91.12 140 ALA A CA 1
ATOM 1030 C C . ALA A 1 140 ? -0.869 -19.220 8.428 1.00 91.12 140 ALA A C 1
ATOM 1032 O O . ALA A 1 140 ? -1.463 -20.033 9.138 1.00 91.12 140 ALA A O 1
ATOM 1033 N N . ALA A 1 141 ? -0.534 -18.006 8.868 1.00 89.25 141 ALA A N 1
ATOM 1034 C CA . ALA A 1 141 ? -0.823 -17.520 10.214 1.00 89.25 141 ALA A CA 1
ATOM 1035 C C . ALA A 1 141 ? -2.334 -17.403 10.481 1.00 89.25 141 ALA A C 1
ATOM 1037 O O . ALA A 1 141 ? -2.796 -17.835 11.538 1.00 89.25 141 ALA A O 1
ATOM 1038 N N . ALA A 1 142 ? -3.117 -16.943 9.497 1.00 88.75 142 ALA A N 1
ATOM 1039 C CA . ALA A 1 142 ? -4.580 -16.867 9.592 1.00 88.75 142 ALA A CA 1
ATOM 1040 C C . ALA A 1 142 ? -5.243 -18.228 9.883 1.00 88.75 142 ALA A C 1
ATOM 1042 O O . ALA A 1 142 ? -6.302 -18.292 10.500 1.00 88.75 142 ALA A O 1
ATOM 1043 N N . TRP A 1 143 ? -4.604 -19.326 9.473 1.00 90.44 143 TRP A N 1
ATOM 1044 C CA . TRP A 1 143 ? -5.067 -20.699 9.709 1.00 90.44 143 TRP A CA 1
ATOM 1045 C C . TRP A 1 143 ? -4.278 -21.421 10.810 1.00 90.44 143 TRP A C 1
ATOM 1047 O O . TRP A 1 143 ? -4.352 -22.643 10.921 1.00 90.44 143 TRP A O 1
ATOM 1057 N N . SER A 1 144 ? -3.505 -20.679 11.610 1.00 85.56 144 SER A N 1
ATOM 1058 C CA . SER A 1 144 ? -2.666 -21.210 12.695 1.00 85.56 144 SER A CA 1
ATOM 1059 C C . SER A 1 144 ? -1.632 -22.257 12.248 1.00 85.56 144 SER A C 1
ATOM 1061 O O . SER A 1 144 ? -1.135 -23.036 13.058 1.00 85.56 144 SER A O 1
ATOM 1063 N N . LEU A 1 145 ? -1.273 -22.265 10.960 1.00 87.12 145 LEU A N 1
ATOM 1064 C CA . LEU A 1 145 ? -0.218 -23.112 10.388 1.00 87.12 145 LEU A CA 1
ATOM 1065 C C . LEU A 1 145 ? 1.179 -22.507 10.598 1.00 87.12 145 LEU A C 1
ATOM 1067 O O . LEU A 1 145 ? 2.185 -23.200 10.462 1.00 87.12 145 LEU A O 1
ATOM 1071 N N . ALA A 1 146 ? 1.242 -21.214 10.924 1.00 86.81 146 ALA A N 1
ATOM 1072 C CA . ALA A 1 146 ? 2.449 -20.493 11.305 1.00 86.81 146 ALA A CA 1
ATOM 1073 C C . ALA A 1 146 ? 2.166 -19.615 12.538 1.00 86.81 146 ALA A C 1
ATOM 1075 O O . ALA A 1 146 ? 1.047 -19.116 12.680 1.00 86.81 146 ALA A O 1
ATOM 1076 N N . PRO A 1 147 ? 3.149 -19.403 13.430 1.00 82.94 147 PRO A N 1
ATOM 1077 C CA . PRO A 1 147 ? 2.965 -18.544 14.592 1.00 82.94 147 PRO A CA 1
ATOM 1078 C C . PRO A 1 147 ? 2.926 -17.065 14.188 1.00 82.94 147 PRO A C 1
ATOM 1080 O O . PRO A 1 147 ? 3.704 -16.620 13.336 1.00 82.94 147 PRO A O 1
ATOM 1083 N N . TYR A 1 148 ? 2.073 -16.291 14.862 1.00 77.69 148 TYR A N 1
ATOM 1084 C CA . TYR A 1 148 ? 2.257 -14.847 14.957 1.00 77.69 148 TYR A CA 1
ATOM 1085 C C . TYR A 1 148 ? 3.461 -14.584 15.883 1.00 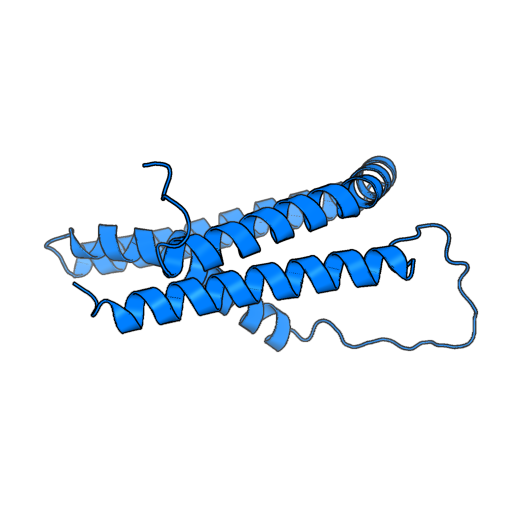77.69 148 TYR A C 1
ATOM 1087 O O . TYR A 1 148 ? 3.517 -15.156 16.970 1.00 77.69 148 TYR A O 1
ATOM 1095 N N . PRO A 1 149 ? 4.467 -13.792 15.470 1.00 71.88 149 PRO A N 1
ATOM 1096 C CA . PRO A 1 149 ? 5.680 -13.563 16.261 1.00 71.88 149 PRO A CA 1
ATOM 1097 C C . PRO A 1 149 ? 5.471 -12.712 17.528 1.00 71.88 149 PRO A C 1
ATOM 1099 O O . PRO A 1 149 ? 6.453 -12.387 18.194 1.00 71.88 149 PRO A O 1
ATOM 1102 N N . PHE A 1 150 ? 4.231 -12.345 17.855 1.00 60.28 150 PHE A N 1
ATOM 1103 C CA . PHE A 1 150 ? 3.838 -11.542 19.011 1.00 60.28 150 PHE A CA 1
ATOM 1104 C C . PHE A 1 150 ? 2.400 -11.860 19.418 1.00 60.28 150 PHE A C 1
ATOM 1106 O O . PHE A 1 150 ? 1.564 -12.046 18.503 1.00 60.28 150 PHE A O 1
#

Secondary structure (DSSP, 8-state):
---HHHHHHHHHHHHHHHHHHHHHHHHHHHTTTT-TT----TT---------HHHHHHHHHHHHHHTTHHHHHHHHTT-S-HHHHHHHHHHHHHHHHHHHHHHHHHHHHHHTSHHHHHHHHHHHHHHHHHHHHHHHHHHHHHTTSS----

Sequence (150 aa):
YLPERVQQGAETAVAALIVFLAVRLLVRWRHGYFDLHAHPHPEQQHRHKVRTPLGAFGVGLVHGMGGSAGIGVLLLASIPSETVAVASLLLLALFTAISMAIVTAGFGLTLSARPVATAVTSAIPAIGCVSLAFGVWYAAAAWSLAPYPF